Protein AF-A0A952TE25-F1 (afdb_monomer_lite)

Radius of gyration: 17.82 Å; chains: 1; bounding box: 46×34×49 Å

Sequence (161 aa):
EPEEILDYIYAILHSPSYREKYKEFLKIDFPRVPYPKDKTTFKKLVKLGTELRELHLLESPIVNKFITTFPTDGTCEVEKITYTKESGVQIGKVWINSEQYFGKVPEAAWNFYIGGYQPAQKWLKDRKGRVLTNEDIEHYQKIIIALSETDRIMKEIDKID

Secondary structure (DSSP, 8-state):
-HHHHHHHHHHHTT-HHHHHHTHHHHTTS---PPPPSSHHHHHHHHHHHHHHHHHHTT-SGGGGS---B----S--B----EEEEPTTSSEEEEESSSS-EEEEEEHHHHH--BTTB-HHHHHHHTTTT-BPPHHHHHHHHHHHHHHHHHHHHHHHHTTT-

pLDDT: mean 96.45, std 3.02, range [75.81, 98.62]

Foldseek 3Di:
DVLLVQLLVQLLVLAPVNCVVCVVVVVPDDDDDDDQPDPVLSVVSSVLSVVLVCLVVLNDPQLQVFQKDWPFDDQQAQADWDWDDDPPDQWTWTDRDPTTTIGRQGVQLQPPDDPPDNCLVVLSVVRHGHRADPVNVSVSRSSSSSRVVSVVSSVVSNVSD

Structure (mmCIF, N/CA/C/O backbone):
data_AF-A0A952TE25-F1
#
_entry.id   AF-A0A952TE25-F1
#
loop_
_atom_site.group_PDB
_atom_site.id
_atom_site.type_symbol
_atom_site.label_atom_id
_atom_site.label_alt_id
_atom_site.label_comp_id
_atom_site.label_asym_id
_atom_site.label_entity_id
_atom_site.label_seq_id
_atom_site.pdbx_PDB_ins_code
_atom_site.Cartn_x
_atom_site.Cartn_y
_atom_site.Cartn_z
_atom_site.occupancy
_atom_site.B_iso_or_equiv
_atom_site.auth_seq_id
_atom_site.auth_comp_id
_atom_site.auth_asym_id
_atom_site.auth_atom_id
_atom_site.pdbx_PDB_model_num
ATOM 1 N N . GLU A 1 1 ? -22.701 8.550 11.297 1.00 87.81 1 GLU A N 1
ATOM 2 C CA . GLU A 1 1 ? -23.163 8.029 9.989 1.00 87.81 1 GLU A CA 1
ATOM 3 C C . GLU A 1 1 ? -22.765 6.572 9.772 1.00 87.81 1 GLU A C 1
ATOM 5 O O . GLU A 1 1 ? -21.779 6.148 10.369 1.00 87.81 1 GLU A O 1
ATOM 10 N N . PRO A 1 2 ? -23.499 5.801 8.944 1.00 93.25 2 PRO A N 1
ATOM 11 C CA . PRO A 1 2 ? -23.154 4.412 8.609 1.00 93.25 2 PRO A CA 1
ATOM 12 C C . PRO A 1 2 ? -21.723 4.250 8.076 1.00 93.25 2 PRO A C 1
ATOM 14 O O . PRO A 1 2 ? -21.047 3.273 8.383 1.00 93.25 2 PRO A O 1
ATOM 17 N N . GLU A 1 3 ? -21.244 5.247 7.338 1.00 96.12 3 GLU A N 1
ATOM 18 C CA . GLU A 1 3 ? -19.880 5.314 6.814 1.00 96.12 3 GLU A CA 1
ATOM 19 C C . GLU A 1 3 ? -18.815 5.341 7.918 1.00 96.12 3 GLU A C 1
ATOM 21 O O . GLU A 1 3 ? -17.802 4.660 7.814 1.00 96.12 3 GLU A O 1
ATOM 26 N N . GLU A 1 4 ? -19.082 6.013 9.042 1.00 97.31 4 GLU A N 1
ATOM 27 C CA . GLU A 1 4 ? -18.150 6.025 10.174 1.00 97.31 4 GLU A CA 1
ATOM 28 C C . GLU A 1 4 ? -18.013 4.634 10.805 1.00 97.31 4 GLU A C 1
ATOM 30 O O . GLU A 1 4 ? -16.956 4.278 11.315 1.00 97.31 4 GLU A O 1
ATOM 35 N N . ILE A 1 5 ? -19.072 3.821 10.776 1.00 97.12 5 ILE A N 1
ATOM 36 C CA . ILE A 1 5 ? -19.000 2.438 11.262 1.00 97.12 5 ILE A CA 1
ATOM 37 C C . ILE A 1 5 ? -18.126 1.607 10.320 1.00 97.12 5 ILE A C 1
ATOM 39 O O . ILE A 1 5 ? -17.280 0.849 10.796 1.00 97.12 5 ILE A O 1
ATOM 43 N N . LEU A 1 6 ? -18.297 1.769 9.003 1.00 97.88 6 LEU A N 1
ATOM 44 C CA . LEU A 1 6 ? -17.450 1.117 8.006 1.00 97.88 6 LEU A CA 1
ATOM 45 C C . LEU A 1 6 ? -15.978 1.498 8.202 1.00 97.88 6 LEU A C 1
ATOM 47 O O . LEU A 1 6 ? -15.137 0.608 8.281 1.00 97.88 6 LEU A O 1
ATOM 51 N N . ASP A 1 7 ? -15.678 2.787 8.338 1.00 98.44 7 ASP A N 1
ATOM 52 C CA . ASP A 1 7 ? -14.309 3.279 8.499 1.00 98.44 7 ASP A CA 1
ATOM 53 C C . ASP A 1 7 ? -13.684 2.806 9.816 1.00 98.44 7 ASP A C 1
ATOM 55 O O . ASP A 1 7 ? -12.533 2.373 9.841 1.00 98.44 7 ASP A O 1
ATOM 59 N N . TYR A 1 8 ? -14.451 2.786 10.908 1.00 98.44 8 TYR A N 1
ATOM 60 C CA . TYR A 1 8 ? -13.992 2.199 12.166 1.00 98.44 8 TYR A CA 1
ATOM 61 C C . TYR A 1 8 ? -13.625 0.718 12.011 1.00 98.44 8 TYR A C 1
ATOM 63 O O . TYR A 1 8 ? -12.540 0.304 12.422 1.00 98.44 8 TYR A O 1
ATOM 71 N N . ILE A 1 9 ? -14.503 -0.077 11.389 1.00 98.06 9 ILE A N 1
ATOM 72 C CA . ILE A 1 9 ? -14.230 -1.489 11.096 1.00 98.06 9 ILE A CA 1
ATOM 73 C C . ILE A 1 9 ? -12.972 -1.602 10.232 1.00 98.06 9 ILE A C 1
ATOM 75 O O . ILE A 1 9 ? -12.102 -2.424 10.516 1.00 98.06 9 ILE A O 1
ATOM 79 N N . TYR A 1 10 ? -12.844 -0.756 9.210 1.00 98.00 10 TYR A N 1
ATOM 80 C CA . TYR A 1 10 ? -11.703 -0.756 8.308 1.00 98.00 10 TYR A CA 1
ATOM 81 C C . TYR A 1 10 ? -10.389 -0.504 9.049 1.00 98.00 10 TYR A C 1
ATOM 83 O O . TYR A 1 10 ? -9.424 -1.233 8.824 1.00 98.00 10 TYR A O 1
ATOM 91 N N . ALA A 1 11 ? -10.370 0.453 9.981 1.00 98.38 11 ALA A N 1
ATOM 92 C CA . ALA A 1 11 ? -9.214 0.734 10.822 1.00 98.38 11 ALA A CA 1
ATOM 93 C C . ALA A 1 11 ? -8.844 -0.465 11.709 1.00 98.38 11 ALA A C 1
ATOM 95 O O . ALA A 1 11 ? -7.705 -0.927 11.667 1.00 98.38 11 ALA A O 1
ATOM 96 N N . ILE A 1 12 ? -9.801 -1.030 12.454 1.00 97.94 12 ILE A N 1
ATOM 97 C CA . ILE A 1 12 ? -9.536 -2.185 13.328 1.00 97.94 12 ILE A CA 1
ATOM 98 C C . ILE A 1 12 ? -8.991 -3.370 12.531 1.00 97.94 12 ILE A C 1
ATOM 100 O O . ILE A 1 12 ? -7.993 -3.979 12.909 1.00 97.94 12 ILE A O 1
ATOM 104 N N . LEU A 1 13 ? -9.600 -3.679 11.385 1.00 96.81 13 LEU A N 1
ATOM 105 C CA . LEU A 1 13 ? -9.142 -4.780 10.541 1.00 96.81 13 LEU A CA 1
ATOM 106 C C . LEU A 1 13 ? -7.778 -4.514 9.900 1.00 96.81 13 LEU A C 1
ATOM 108 O O . LEU A 1 13 ? -7.208 -5.445 9.334 1.00 96.81 13 LEU A O 1
ATOM 112 N N . HIS A 1 14 ? -7.242 -3.295 9.982 1.00 96.94 14 HIS A N 1
ATOM 113 C CA . HIS A 1 14 ? -5.889 -2.934 9.564 1.00 96.94 14 HIS A CA 1
ATOM 114 C C . HIS A 1 14 ? -4.899 -2.780 10.723 1.00 96.94 14 HIS A C 1
ATOM 116 O O . HIS A 1 14 ? -3.716 -2.649 10.444 1.00 96.94 14 HIS A O 1
ATOM 122 N N . SER A 1 15 ? -5.310 -2.892 11.989 1.00 97.38 15 SER A N 1
ATOM 123 C CA . SER A 1 15 ? -4.379 -2.932 13.126 1.00 97.38 15 SER A CA 1
ATOM 124 C C . SER A 1 15 ? -3.481 -4.184 13.063 1.00 97.38 15 SER A C 1
ATOM 126 O O . SER A 1 15 ? -3.998 -5.311 13.088 1.00 97.38 15 SER A O 1
ATOM 128 N N . PRO A 1 16 ? -2.139 -4.041 12.992 1.00 95.94 16 PRO A N 1
ATOM 129 C CA . PRO A 1 16 ? -1.225 -5.172 13.140 1.00 95.94 16 PRO A CA 1
ATOM 130 C C . PRO A 1 16 ? -1.424 -5.926 14.458 1.00 95.94 16 PRO A C 1
ATOM 132 O O . PRO A 1 16 ? -1.467 -7.157 14.456 1.00 95.94 16 PRO A O 1
ATOM 135 N N . SER A 1 17 ? -1.603 -5.205 15.566 1.00 96.19 17 SER A N 1
ATOM 136 C CA . SER A 1 17 ? -1.791 -5.802 16.891 1.00 96.19 17 SER A CA 1
ATOM 137 C C . SER A 1 17 ? -3.086 -6.616 16.983 1.00 96.19 17 SER A C 1
ATOM 139 O O . SER A 1 17 ? -3.072 -7.734 17.506 1.00 96.19 17 SER A O 1
ATOM 141 N N . TYR A 1 18 ? -4.189 -6.129 16.404 1.00 96.12 18 TYR A N 1
ATOM 142 C CA . TYR A 1 18 ? -5.437 -6.887 16.277 1.00 96.12 18 TYR A CA 1
ATOM 143 C C . TYR A 1 18 ? -5.234 -8.158 15.441 1.00 96.12 18 TYR A C 1
ATOM 145 O O . TYR A 1 18 ? -5.597 -9.256 15.873 1.00 96.12 18 TYR A O 1
ATOM 153 N N . ARG A 1 19 ? -4.622 -8.029 14.255 1.00 94.88 19 ARG A N 1
ATOM 154 C CA . ARG A 1 19 ? -4.389 -9.161 13.343 1.00 94.88 19 ARG A CA 1
ATOM 155 C C . ARG A 1 19 ? -3.528 -10.245 13.977 1.00 94.88 19 ARG A C 1
ATOM 157 O O . ARG A 1 19 ? -3.828 -11.419 13.789 1.00 94.88 19 ARG A O 1
ATOM 164 N N . GLU A 1 20 ? -2.495 -9.872 14.729 1.00 94.94 20 GLU A N 1
ATOM 165 C CA . GLU A 1 20 ? -1.636 -10.841 15.411 1.00 94.94 20 GLU A CA 1
ATOM 166 C C . GLU A 1 20 ? -2.363 -11.493 16.593 1.00 94.94 20 GLU A C 1
ATOM 168 O O . GLU A 1 20 ? -2.380 -12.719 16.705 1.00 94.94 20 GLU A O 1
ATOM 173 N N . LYS A 1 21 ? -3.055 -10.703 17.424 1.00 94.88 21 LYS A N 1
ATOM 174 C CA . LYS A 1 21 ? -3.808 -11.211 18.581 1.00 94.88 21 LYS A CA 1
ATOM 175 C C . LYS A 1 21 ? -4.886 -12.226 18.192 1.00 94.88 21 LYS A C 1
ATOM 177 O O . LYS A 1 21 ? -5.092 -13.199 18.915 1.00 94.88 21 LYS A O 1
ATOM 182 N N . TYR A 1 22 ? -5.577 -12.009 17.072 1.00 94.12 22 TYR A N 1
ATOM 183 C CA . TYR A 1 22 ? -6.689 -12.857 16.624 1.00 94.12 22 TYR A CA 1
ATOM 184 C C . TYR A 1 22 ? -6.343 -13.760 15.433 1.00 94.12 22 TYR A C 1
ATOM 186 O O . TYR A 1 22 ? -7.237 -14.372 14.851 1.00 94.12 22 TYR A O 1
ATOM 194 N N . LYS A 1 23 ? -5.061 -13.891 15.082 1.00 92.94 23 LYS A N 1
ATOM 195 C CA . LYS A 1 23 ? -4.568 -14.582 13.881 1.00 92.94 23 LYS A CA 1
ATOM 196 C C . LYS A 1 23 ? -5.162 -15.968 13.645 1.00 92.94 23 LYS A C 1
ATOM 198 O O . LYS A 1 23 ? -5.572 -16.267 12.528 1.00 92.94 23 LYS A O 1
ATOM 203 N N . GLU A 1 24 ? -5.220 -16.809 14.676 1.00 93.31 24 GLU A N 1
ATOM 204 C CA . GLU A 1 24 ? -5.761 -18.168 14.544 1.00 93.31 24 GLU A CA 1
ATOM 205 C C . GLU A 1 24 ? -7.279 -18.171 14.322 1.00 93.31 24 GLU A C 1
ATOM 207 O O . GLU A 1 24 ? -7.779 -18.981 13.549 1.00 93.31 24 GLU A O 1
ATOM 212 N N . PHE A 1 25 ? -8.009 -17.219 14.909 1.00 91.88 25 PHE A N 1
ATOM 213 C CA . PHE A 1 25 ? -9.451 -17.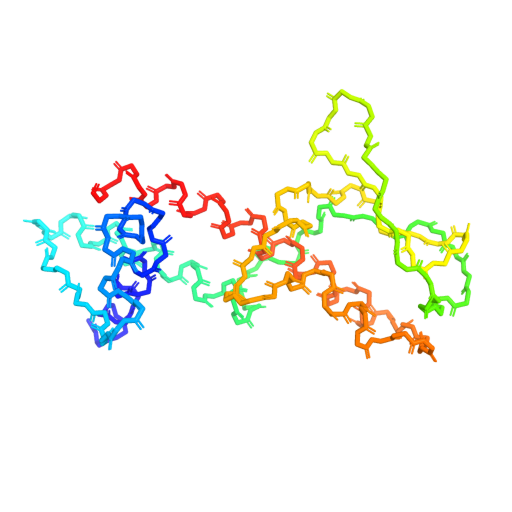081 14.688 1.00 91.88 25 PHE A CA 1
ATOM 214 C C . PHE A 1 25 ? -9.768 -16.538 13.294 1.00 91.88 25 PHE A C 1
ATOM 216 O O . PHE A 1 25 ? -10.667 -17.052 12.634 1.00 91.88 25 PHE A O 1
ATOM 223 N N . LEU A 1 26 ? -8.989 -15.562 12.814 1.00 91.94 26 LEU A N 1
ATOM 224 C CA . LEU A 1 26 ? -9.150 -14.962 11.484 1.00 91.94 26 LEU A CA 1
ATOM 225 C C . LEU A 1 26 ? -8.951 -15.963 10.334 1.00 91.94 26 LEU A C 1
ATOM 227 O O .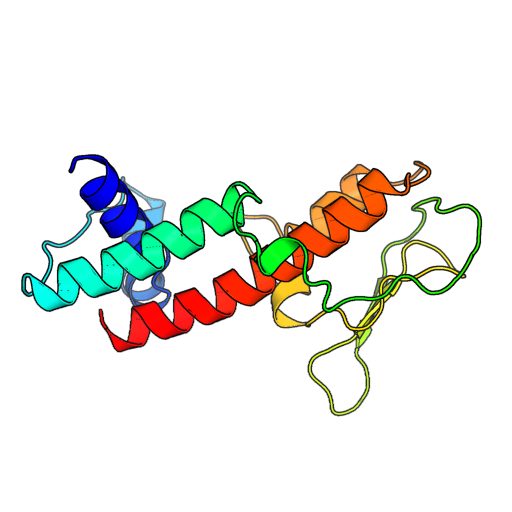 LEU A 1 26 ? -9.377 -15.697 9.214 1.00 91.94 26 LEU A O 1
ATOM 231 N N . LYS A 1 27 ? -8.301 -17.105 10.592 1.00 89.44 27 LYS A N 1
ATOM 232 C CA . LYS A 1 27 ? -8.151 -18.197 9.617 1.00 89.44 27 LYS A CA 1
ATOM 233 C C . LYS A 1 27 ? -9.383 -19.102 9.520 1.00 89.44 27 LYS A C 1
ATOM 235 O O . LYS A 1 27 ? -9.497 -19.830 8.539 1.00 89.44 27 LYS A O 1
ATOM 240 N N . ILE A 1 28 ? -10.238 -19.120 10.544 1.00 91.62 28 ILE A N 1
ATOM 241 C CA . ILE A 1 28 ? -11.281 -20.142 10.722 1.00 91.62 28 ILE A CA 1
ATOM 242 C C . ILE A 1 28 ? -12.686 -19.546 10.573 1.00 91.62 28 ILE A C 1
ATOM 244 O O . ILE A 1 28 ? -13.565 -20.214 10.036 1.00 91.62 28 ILE A O 1
ATOM 248 N N . ASP A 1 29 ? -12.905 -18.312 11.033 1.00 92.94 29 ASP A N 1
ATOM 249 C CA . ASP A 1 29 ? -14.226 -17.672 11.070 1.00 92.94 29 ASP A CA 1
ATOM 250 C C . ASP A 1 29 ? -14.139 -16.169 10.742 1.00 92.94 29 ASP A C 1
ATOM 252 O O . ASP A 1 29 ? -13.053 -15.587 10.649 1.00 92.94 29 ASP A O 1
ATOM 256 N N . PHE A 1 30 ? -15.293 -15.524 10.561 1.00 92.62 30 PHE A N 1
ATOM 257 C CA . PHE A 1 30 ? -15.385 -14.092 10.299 1.00 92.62 30 PHE A CA 1
ATOM 258 C C . PHE A 1 30 ? -14.775 -13.250 11.437 1.00 92.62 30 PHE A C 1
ATOM 260 O O . PHE A 1 30 ? -14.905 -13.590 12.620 1.00 92.62 30 PHE A O 1
ATOM 267 N N . PRO A 1 31 ? -14.140 -12.106 11.108 1.00 94.19 31 PRO A N 1
ATOM 268 C CA . PRO A 1 31 ? -13.549 -11.228 12.107 1.00 94.19 31 PRO A CA 1
ATOM 269 C C . PRO A 1 31 ? -14.609 -10.648 13.047 1.00 94.19 31 PRO A C 1
ATOM 271 O O . PRO A 1 31 ? -15.678 -10.209 12.622 1.00 94.19 31 PRO A O 1
ATOM 274 N N . ARG A 1 32 ? -14.278 -10.577 14.339 1.00 93.81 32 ARG A N 1
ATOM 275 C CA . ARG A 1 32 ? -15.113 -9.932 15.362 1.00 93.81 32 ARG A CA 1
ATOM 276 C C . ARG A 1 32 ? -14.501 -8.600 15.757 1.00 93.81 32 ARG A C 1
ATOM 278 O O . ARG A 1 32 ? -13.420 -8.564 16.346 1.00 93.81 32 ARG A O 1
ATOM 285 N N . VAL A 1 33 ? -15.189 -7.513 15.440 1.00 95.25 33 VAL A N 1
ATOM 286 C CA . VAL A 1 33 ? -14.722 -6.154 15.734 1.00 95.25 33 VAL A CA 1
ATOM 287 C C . VAL A 1 33 ? -15.160 -5.775 17.157 1.00 95.25 33 VAL A C 1
ATOM 289 O O . VAL A 1 33 ? -16.349 -5.891 17.461 1.00 95.25 33 VAL A O 1
ATOM 292 N N . PRO A 1 34 ? -14.237 -5.375 18.054 1.00 93.56 34 PRO A N 1
ATOM 293 C CA . PRO A 1 34 ? -14.584 -4.946 19.399 1.00 93.56 34 PRO A CA 1
ATOM 294 C C . PRO A 1 34 ? -15.354 -3.625 19.359 1.00 93.56 34 PRO A C 1
ATOM 296 O O . PRO A 1 34 ? -15.257 -2.851 18.410 1.00 93.56 34 PRO A O 1
ATOM 299 N N . TYR A 1 35 ? -16.105 -3.347 20.421 1.00 93.94 35 TYR A N 1
ATOM 300 C CA . TYR A 1 35 ? -16.653 -2.011 20.610 1.00 93.94 35 TYR A CA 1
ATOM 301 C C . TYR A 1 35 ? -15.526 -1.017 20.923 1.00 93.94 35 TYR A C 1
ATOM 303 O O . TYR A 1 35 ? -14.582 -1.372 21.638 1.00 93.94 35 TYR A O 1
ATOM 311 N N . PRO A 1 36 ? -15.624 0.234 20.444 1.00 93.38 36 PRO A N 1
ATOM 312 C CA . PRO A 1 36 ? -14.650 1.258 20.789 1.00 93.38 36 PRO A CA 1
ATOM 313 C C . PRO A 1 36 ? -14.669 1.528 22.298 1.00 93.38 36 PRO A C 1
ATOM 315 O O . PRO A 1 36 ? -15.737 1.589 22.908 1.00 93.38 36 PRO A O 1
ATOM 318 N N . LYS A 1 37 ? -13.484 1.747 22.886 1.00 92.81 37 LYS A N 1
ATOM 319 C CA . LYS A 1 37 ? -13.315 2.038 24.326 1.00 92.81 37 LYS A CA 1
ATOM 320 C C . LYS A 1 37 ? -14.143 3.245 24.771 1.00 92.81 37 LYS A C 1
ATOM 322 O O . LYS A 1 37 ? -14.753 3.237 25.835 1.00 92.81 37 LYS A O 1
ATOM 327 N N . ASP A 1 38 ? -14.155 4.279 23.937 1.00 96.62 38 ASP A N 1
ATOM 328 C CA . ASP A 1 38 ? -14.871 5.524 24.160 1.00 96.62 38 ASP A CA 1
ATOM 329 C C . ASP A 1 38 ? -15.070 6.275 22.831 1.00 96.62 38 ASP A C 1
ATOM 331 O O . ASP A 1 38 ? -14.501 5.928 21.788 1.00 96.62 38 ASP A O 1
ATOM 335 N N . LYS A 1 39 ? -15.876 7.340 22.866 1.00 96.38 39 LYS A N 1
ATOM 336 C CA . LYS A 1 39 ? -16.226 8.139 21.681 1.00 96.38 39 LYS A CA 1
ATOM 337 C C . LYS A 1 39 ? -15.017 8.832 21.040 1.00 96.38 39 LYS A C 1
ATOM 339 O O . LYS A 1 39 ? -14.993 9.005 19.823 1.00 96.38 39 LYS A O 1
ATOM 344 N N . THR A 1 40 ? -14.028 9.235 21.833 1.00 96.94 40 THR A N 1
ATOM 345 C CA . THR A 1 40 ? -12.802 9.878 21.340 1.00 96.94 40 THR A CA 1
ATOM 346 C C . THR A 1 40 ? -11.950 8.869 20.584 1.00 96.94 40 THR A C 1
ATOM 348 O O . THR A 1 40 ? -11.519 9.149 19.466 1.00 96.94 40 THR A O 1
ATOM 351 N N . THR A 1 41 ? -11.756 7.684 21.162 1.00 96.69 41 THR A N 1
ATOM 352 C CA . THR A 1 41 ? -11.043 6.571 20.526 1.00 96.69 41 THR A CA 1
ATOM 353 C C . THR A 1 41 ? -11.722 6.165 19.218 1.00 96.69 41 THR A C 1
ATOM 355 O O . THR A 1 41 ? -11.058 6.092 18.186 1.00 96.69 41 THR A O 1
ATOM 358 N N . PHE A 1 42 ? -13.055 6.032 19.222 1.00 97.62 42 PHE A N 1
ATOM 359 C CA . PHE A 1 42 ? -13.841 5.782 18.010 1.00 97.62 42 PHE A CA 1
ATOM 360 C C . PHE A 1 42 ? -13.548 6.814 16.916 1.00 97.62 42 PHE A C 1
ATOM 362 O O . PHE A 1 42 ? -13.145 6.445 15.822 1.00 97.62 42 PHE A O 1
ATOM 369 N N . LYS A 1 43 ? -13.678 8.115 17.208 1.00 98.06 43 LYS A N 1
ATOM 370 C CA . LYS A 1 43 ? -13.490 9.174 16.201 1.00 98.06 43 LYS A CA 1
ATOM 371 C C . LYS A 1 43 ? -12.070 9.228 15.636 1.00 98.06 43 LYS A C 1
ATOM 373 O O . LYS A 1 43 ? -11.906 9.507 14.451 1.00 98.06 43 LYS A O 1
ATOM 378 N N . LYS A 1 44 ? -11.049 8.945 16.452 1.00 98.12 44 LYS A N 1
ATOM 379 C CA . LYS A 1 44 ? -9.663 8.855 15.970 1.00 98.12 44 LYS A CA 1
ATOM 380 C C . LYS A 1 44 ? -9.477 7.686 15.000 1.00 98.12 44 LYS A C 1
ATOM 382 O O . LYS A 1 44 ? -8.872 7.871 13.950 1.00 98.12 44 LYS A O 1
ATOM 387 N N . LEU A 1 45 ? -10.018 6.516 15.338 1.00 98.31 45 LEU A N 1
ATOM 388 C CA . LEU A 1 45 ? -9.930 5.325 14.493 1.00 98.31 45 LEU A CA 1
ATOM 389 C C . LEU A 1 45 ? -10.751 5.471 13.209 1.00 98.31 45 LEU A C 1
ATOM 391 O O . LEU A 1 45 ? -10.252 5.109 12.153 1.00 98.31 45 LEU A O 1
ATOM 395 N N . VAL A 1 46 ? -11.939 6.084 13.273 1.00 98.50 46 VAL A N 1
ATOM 396 C CA . VAL A 1 46 ? -12.728 6.451 12.084 1.00 98.50 46 VAL A CA 1
ATOM 397 C C . VAL A 1 46 ? -11.883 7.276 11.126 1.00 98.50 46 VAL A C 1
ATOM 399 O O . VAL A 1 46 ? -11.764 6.900 9.972 1.00 98.50 46 VAL A O 1
ATOM 402 N N . LYS A 1 47 ? -11.219 8.335 11.607 1.00 98.38 47 LYS A N 1
ATOM 403 C CA . LYS A 1 47 ? -10.378 9.183 10.754 1.00 98.38 47 LYS A CA 1
ATOM 404 C C . LYS A 1 47 ? -9.288 8.384 10.024 1.00 98.38 47 LYS A C 1
ATOM 406 O O . LYS A 1 47 ? -9.113 8.555 8.824 1.00 98.38 47 LYS A O 1
ATOM 411 N N . LEU A 1 48 ? -8.577 7.506 10.734 1.00 98.56 48 LEU A N 1
ATOM 412 C CA . LEU A 1 48 ? -7.541 6.660 10.126 1.00 98.56 48 LEU A CA 1
ATOM 413 C C . LEU A 1 48 ? -8.132 5.628 9.153 1.00 98.56 48 LEU A C 1
ATOM 415 O O . LEU A 1 48 ? -7.526 5.332 8.127 1.00 98.56 48 LEU A O 1
ATOM 419 N N . GLY A 1 49 ? -9.322 5.109 9.450 1.00 98.44 49 GLY A N 1
ATOM 420 C CA . GLY A 1 49 ? -10.075 4.224 8.566 1.00 98.44 49 GLY A CA 1
ATOM 421 C C . GLY A 1 49 ? -10.507 4.903 7.271 1.00 98.44 49 GLY A C 1
ATOM 422 O O . GLY A 1 49 ? -10.311 4.332 6.199 1.00 98.44 49 GLY A O 1
ATOM 423 N N . THR A 1 50 ? -11.009 6.138 7.360 1.00 98.44 50 THR A N 1
ATOM 424 C CA . THR A 1 50 ? -11.344 6.975 6.203 1.00 98.44 50 THR A CA 1
ATOM 425 C C . THR A 1 50 ? -1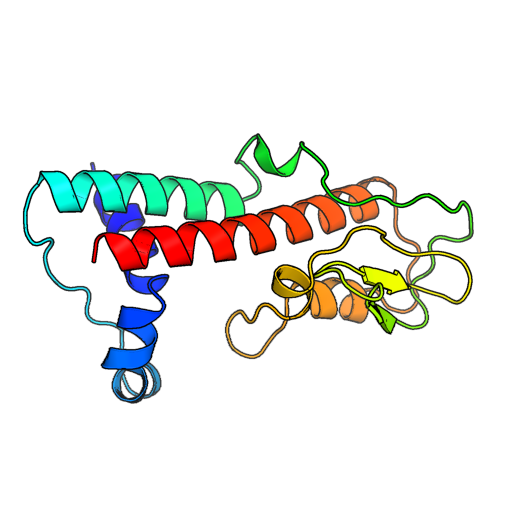0.107 7.196 5.335 1.00 98.44 50 THR A C 1
ATOM 427 O O . THR A 1 50 ? -10.156 6.926 4.137 1.00 98.44 50 THR A O 1
ATOM 430 N N . GLU A 1 51 ? -8.977 7.596 5.939 1.00 98.31 51 GLU A N 1
ATOM 431 C CA . GLU A 1 51 ? -7.708 7.795 5.223 1.00 98.31 51 GLU A CA 1
ATOM 432 C C . GLU A 1 51 ? -7.263 6.514 4.490 1.00 98.31 51 GLU A C 1
ATOM 434 O O . GLU A 1 51 ? -6.922 6.566 3.310 1.00 98.31 51 GLU A O 1
ATOM 439 N N . LEU A 1 52 ? -7.321 5.346 5.145 1.00 98.44 52 LEU A N 1
ATOM 440 C CA . LEU A 1 52 ? -7.001 4.057 4.515 1.00 98.44 52 LEU A CA 1
ATOM 441 C C . LEU A 1 52 ? -7.925 3.726 3.340 1.00 98.44 52 LEU A C 1
ATOM 443 O O . LEU A 1 52 ? -7.465 3.268 2.295 1.00 98.44 52 LEU A O 1
ATOM 447 N N . ARG A 1 53 ? -9.232 3.928 3.505 1.00 98.19 53 ARG A N 1
ATOM 448 C CA . ARG A 1 53 ? -10.217 3.636 2.463 1.00 98.19 53 ARG A CA 1
ATOM 449 C C . ARG A 1 53 ? -9.993 4.517 1.233 1.00 98.19 53 ARG A C 1
ATOM 451 O O . ARG A 1 53 ? -9.925 3.990 0.127 1.00 98.19 53 ARG A O 1
ATOM 458 N N . GLU A 1 54 ? -9.805 5.823 1.420 1.00 98.25 54 GLU A N 1
ATOM 459 C CA . GLU A 1 54 ? -9.507 6.764 0.331 1.00 98.25 54 GLU A CA 1
ATOM 460 C C . GLU A 1 54 ? -8.182 6.434 -0.373 1.00 98.25 54 GLU A C 1
ATOM 462 O O . GLU A 1 54 ? -8.078 6.555 -1.596 1.00 98.25 54 GLU A O 1
ATOM 467 N N . LEU A 1 55 ? -7.162 5.992 0.375 1.00 98.12 55 LEU A N 1
ATOM 468 C CA . LEU A 1 55 ? -5.900 5.514 -0.198 1.00 98.12 55 LEU A CA 1
ATOM 469 C C . LEU A 1 55 ? -6.110 4.280 -1.075 1.00 98.12 55 LEU A C 1
ATOM 471 O O . LEU A 1 55 ? -5.575 4.219 -2.179 1.00 98.12 55 LEU A O 1
ATOM 475 N N . HIS A 1 56 ? -6.892 3.306 -0.614 1.00 97.38 56 HIS A N 1
ATOM 476 C CA . HIS A 1 56 ? -7.131 2.064 -1.352 1.00 97.38 56 HIS A CA 1
ATOM 477 C C . HIS A 1 56 ? -8.059 2.236 -2.561 1.00 97.38 56 HIS A C 1
ATOM 479 O O . HIS A 1 56 ? -7.977 1.446 -3.500 1.00 97.38 56 HIS A O 1
ATOM 485 N N . LEU A 1 57 ? -8.887 3.282 -2.573 1.00 97.44 57 LEU A N 1
ATOM 486 C CA . LEU A 1 57 ? -9.645 3.716 -3.750 1.00 97.44 57 LEU A CA 1
ATOM 487 C C . LEU A 1 57 ? -8.817 4.599 -4.701 1.00 97.44 57 LEU A C 1
ATOM 489 O O . LEU A 1 57 ? -9.278 4.914 -5.794 1.00 97.44 57 LEU A O 1
ATOM 493 N N . LEU A 1 58 ? -7.590 4.973 -4.313 1.00 97.19 58 LEU A N 1
ATOM 494 C CA . LEU A 1 58 ? -6.739 5.949 -5.007 1.00 97.19 58 LEU A CA 1
ATOM 495 C C . LEU A 1 58 ? -7.394 7.337 -5.164 1.00 97.19 58 LEU A C 1
ATOM 497 O O . LEU A 1 58 ? -7.037 8.099 -6.062 1.00 97.19 58 LEU A O 1
ATOM 501 N N . GLU A 1 59 ? -8.323 7.678 -4.272 1.00 97.06 59 GLU A N 1
ATOM 502 C CA . GLU A 1 59 ? -9.033 8.962 -4.243 1.00 97.06 59 GLU A CA 1
ATOM 503 C C . GLU A 1 59 ? -8.314 9.995 -3.367 1.00 97.06 59 GLU A C 1
ATOM 505 O O . GLU A 1 59 ? -8.453 11.202 -3.573 1.00 97.06 59 GLU A O 1
ATOM 510 N N . SER A 1 60 ? -7.491 9.536 -2.416 1.00 97.25 60 SER A N 1
ATOM 511 C CA . SER A 1 60 ? -6.734 10.433 -1.544 1.00 97.25 60 SER A CA 1
ATOM 512 C C . SER A 1 60 ? -5.762 11.308 -2.353 1.00 97.25 60 SER A C 1
ATOM 514 O O . SER A 1 60 ? -4.911 10.775 -3.069 1.00 97.25 60 SER A O 1
ATOM 516 N N . PRO A 1 61 ? -5.760 12.646 -2.190 1.00 96.81 61 PRO A N 1
ATOM 517 C CA . PRO A 1 61 ? -4.865 13.540 -2.930 1.00 96.81 61 PRO A CA 1
ATOM 518 C C . PRO A 1 61 ? -3.372 13.234 -2.754 1.00 96.81 61 PRO A C 1
ATOM 520 O O . PRO A 1 61 ? -2.557 13.637 -3.586 1.00 96.81 61 PRO A O 1
ATOM 523 N N . ILE A 1 62 ? -2.994 12.542 -1.673 1.00 97.25 62 ILE A N 1
ATOM 524 C CA . ILE A 1 62 ? -1.602 12.184 -1.389 1.00 97.25 62 ILE A CA 1
ATOM 525 C C . ILE A 1 62 ? -1.021 11.219 -2.427 1.00 97.25 62 ILE A C 1
ATOM 527 O O . ILE A 1 62 ? 0.172 11.305 -2.705 1.00 97.25 62 ILE A O 1
ATOM 531 N N . VAL A 1 63 ? -1.840 10.374 -3.069 1.00 97.38 63 VAL A N 1
ATOM 532 C CA . VAL A 1 63 ? -1.348 9.431 -4.092 1.00 97.38 63 VAL A CA 1
ATOM 533 C C . VAL A 1 63 ? -0.826 10.155 -5.336 1.00 97.38 63 VAL A C 1
ATOM 535 O O . VAL A 1 63 ? -0.024 9.604 -6.077 1.00 97.38 63 VAL A O 1
ATOM 538 N N . ASN A 1 64 ? -1.203 11.421 -5.539 1.00 96.56 64 ASN A N 1
ATOM 539 C CA . ASN A 1 64 ? -0.690 12.255 -6.628 1.00 96.56 64 ASN A CA 1
ATOM 540 C C . ASN A 1 64 ? 0.633 12.967 -6.276 1.00 96.56 64 ASN A C 1
ATOM 542 O O . ASN A 1 64 ? 1.170 13.711 -7.093 1.00 96.56 64 ASN A O 1
ATOM 546 N N . LYS A 1 65 ? 1.175 12.771 -5.065 1.00 97.00 65 LYS A N 1
ATOM 547 C CA . LYS A 1 65 ? 2.459 13.339 -4.626 1.00 97.00 65 LYS A CA 1
ATOM 548 C C . LYS A 1 65 ? 3.549 12.276 -4.717 1.00 97.00 65 LYS A C 1
ATOM 550 O O . LYS A 1 65 ? 3.904 11.651 -3.719 1.00 97.00 65 LYS A O 1
ATOM 555 N N . PHE A 1 66 ? 4.054 12.048 -5.928 1.00 95.56 66 PHE A N 1
ATOM 556 C CA . PHE A 1 66 ? 4.965 10.938 -6.194 1.00 95.56 66 PHE A CA 1
ATOM 557 C C . PHE A 1 66 ? 6.246 10.978 -5.353 1.00 95.56 66 PHE A C 1
ATOM 559 O O . PHE A 1 66 ? 6.991 11.955 -5.360 1.00 95.56 66 PHE A O 1
ATOM 566 N N . ILE A 1 67 ? 6.505 9.870 -4.652 1.00 96.38 67 ILE A N 1
ATOM 567 C CA . ILE A 1 67 ? 7.748 9.635 -3.895 1.00 96.38 67 ILE A CA 1
ATOM 568 C C . ILE A 1 67 ? 8.793 8.869 -4.720 1.00 96.38 67 ILE A C 1
ATOM 570 O O . ILE A 1 67 ? 9.979 8.873 -4.393 1.00 96.38 67 ILE A O 1
ATOM 574 N N . THR A 1 68 ? 8.346 8.214 -5.791 1.00 97.81 68 THR A N 1
ATOM 575 C CA . THR A 1 68 ? 9.158 7.408 -6.705 1.00 97.81 68 THR A CA 1
ATOM 576 C C . THR A 1 68 ? 9.526 8.190 -7.962 1.00 97.81 68 THR A C 1
ATOM 578 O O . THR A 1 68 ? 8.931 9.221 -8.271 1.00 97.81 68 THR A O 1
ATOM 581 N N . THR A 1 69 ? 10.501 7.686 -8.715 1.00 97.56 69 THR A N 1
ATOM 582 C CA . THR A 1 69 ? 10.901 8.242 -10.018 1.00 97.56 69 THR A CA 1
ATOM 583 C C . THR A 1 69 ? 10.870 7.172 -11.104 1.00 97.56 69 THR A C 1
ATOM 585 O O . THR A 1 69 ? 10.997 5.993 -10.794 1.00 97.56 69 THR A O 1
ATOM 588 N N . PHE A 1 70 ? 10.772 7.572 -12.371 1.00 97.88 70 PHE A N 1
ATOM 589 C CA . PHE A 1 70 ? 10.967 6.692 -13.529 1.00 97.88 70 PHE A CA 1
ATOM 590 C C . PHE A 1 70 ? 11.836 7.432 -14.563 1.00 97.88 70 PHE A C 1
ATOM 592 O O . PHE A 1 70 ? 11.305 8.114 -15.432 1.00 97.88 70 PHE A O 1
ATOM 599 N N . PRO A 1 71 ? 13.171 7.455 -14.375 1.00 97.00 71 PRO A N 1
ATOM 600 C CA . PRO A 1 71 ? 14.028 8.470 -14.995 1.00 97.00 71 PRO A CA 1
ATOM 601 C C . PRO A 1 71 ? 14.606 8.085 -16.363 1.00 97.00 71 PRO A C 1
ATOM 603 O O . PRO A 1 71 ? 15.258 8.921 -16.980 1.00 97.00 71 PRO A O 1
ATOM 606 N N . THR A 1 72 ? 14.452 6.832 -16.793 1.00 95.94 72 THR A N 1
ATOM 607 C CA . THR A 1 72 ? 15.133 6.300 -17.978 1.00 95.94 72 THR A CA 1
ATOM 608 C C . THR A 1 72 ? 14.139 6.084 -19.111 1.00 95.94 72 THR A C 1
ATOM 610 O O . THR A 1 72 ? 13.225 5.263 -18.988 1.00 95.94 72 THR A O 1
ATOM 613 N N . ASP A 1 73 ? 14.350 6.794 -20.218 1.00 94.38 73 ASP A N 1
ATOM 614 C CA . ASP A 1 73 ? 13.626 6.577 -21.472 1.00 94.38 73 ASP A CA 1
ATOM 615 C C . ASP A 1 73 ? 13.948 5.193 -22.054 1.00 94.38 73 ASP A C 1
ATOM 617 O O . ASP A 1 73 ? 15.023 4.642 -21.822 1.00 94.38 73 ASP A O 1
ATOM 621 N N . GLY A 1 74 ? 13.018 4.618 -22.815 1.00 95.12 74 GLY A N 1
ATOM 622 C CA . GLY A 1 74 ? 13.187 3.288 -23.395 1.00 95.12 74 GLY A CA 1
ATOM 623 C C . GLY A 1 74 ? 11.867 2.690 -23.866 1.00 95.12 74 GLY A C 1
ATOM 624 O O . GLY A 1 74 ? 10.887 3.405 -24.067 1.00 95.12 74 GLY A O 1
ATOM 625 N N . THR A 1 75 ? 11.837 1.369 -24.041 1.00 96.75 75 THR A N 1
ATOM 626 C CA . THR A 1 75 ? 10.668 0.647 -24.574 1.00 96.75 75 THR A CA 1
ATOM 627 C C . THR A 1 75 ? 9.485 0.620 -23.612 1.00 96.75 75 THR A C 1
ATOM 629 O O . THR A 1 75 ? 8.361 0.377 -24.039 1.00 96.75 75 THR A O 1
ATOM 632 N N . CYS A 1 76 ? 9.737 0.830 -22.318 1.00 97.31 76 CYS A N 1
ATOM 633 C CA . CYS A 1 76 ? 8.798 0.641 -21.215 1.00 97.31 76 CYS A CA 1
ATOM 634 C C . CYS A 1 76 ? 8.217 -0.781 -21.152 1.00 97.31 76 CYS A C 1
ATOM 636 O O . CYS A 1 76 ? 7.188 -1.000 -20.511 1.00 97.31 76 CYS A O 1
ATOM 638 N N . GLU A 1 77 ? 8.860 -1.758 -21.797 1.00 98.38 77 GLU A N 1
ATOM 639 C CA . GLU A 1 77 ? 8.425 -3.149 -21.771 1.00 98.38 77 GLU A CA 1
ATOM 640 C C . GLU A 1 77 ? 8.828 -3.821 -20.454 1.00 98.38 77 GLU A C 1
ATOM 642 O O . GLU A 1 77 ? 9.978 -3.744 -20.010 1.00 98.38 77 GLU A O 1
ATOM 647 N N . VAL A 1 78 ? 7.867 -4.490 -19.814 1.00 98.44 78 VAL A N 1
ATOM 648 C CA . VAL A 1 78 ? 8.117 -5.272 -18.600 1.00 98.44 78 VAL A CA 1
ATOM 649 C C . VAL A 1 78 ? 8.625 -6.658 -18.981 1.00 98.44 78 VAL A C 1
ATOM 651 O O . VAL A 1 78 ? 7.863 -7.521 -19.405 1.00 98.44 78 VAL A O 1
ATOM 654 N N . GLU A 1 79 ? 9.898 -6.925 -18.740 1.00 97.94 79 GLU A N 1
ATOM 655 C CA . GLU A 1 79 ? 10.542 -8.192 -19.091 1.00 97.94 79 GLU A CA 1
ATOM 656 C C . GLU A 1 79 ? 10.886 -9.013 -17.846 1.00 97.94 79 GLU A C 1
ATOM 658 O O . GLU A 1 79 ? 10.446 -10.157 -17.657 1.00 97.94 79 GLU A O 1
ATOM 663 N N . LYS A 1 80 ? 11.692 -8.417 -16.965 1.00 95.81 80 LYS A N 1
ATOM 664 C CA . LYS A 1 80 ? 12.238 -9.069 -15.781 1.00 95.81 80 LYS A CA 1
ATOM 665 C C . LYS A 1 80 ? 12.232 -8.101 -14.616 1.00 95.81 80 LYS A C 1
ATOM 667 O O . LYS A 1 80 ? 13.003 -7.149 -14.560 1.00 95.81 80 LYS A O 1
ATOM 672 N N . ILE A 1 81 ? 11.409 -8.436 -13.633 1.00 97.50 81 ILE A N 1
ATOM 673 C CA . ILE A 1 81 ? 11.225 -7.607 -12.453 1.00 97.50 81 ILE A CA 1
ATOM 674 C C . ILE A 1 81 ? 12.269 -7.975 -11.407 1.00 97.50 81 ILE A C 1
ATOM 676 O O . ILE A 1 81 ? 12.325 -9.125 -10.967 1.00 97.50 81 ILE A O 1
ATOM 680 N N . THR A 1 82 ? 13.086 -7.006 -11.003 1.00 97.62 82 THR A N 1
ATOM 681 C CA . THR A 1 82 ? 14.119 -7.192 -9.974 1.00 97.62 82 THR A CA 1
ATOM 682 C C . THR A 1 82 ? 14.139 -5.990 -9.044 1.00 97.62 82 THR A C 1
ATOM 684 O O . THR A 1 82 ? 14.128 -4.855 -9.507 1.00 97.62 82 THR A O 1
ATOM 687 N N . TYR A 1 83 ? 14.201 -6.223 -7.734 1.00 97.94 83 TYR A N 1
ATOM 688 C CA . TYR A 1 83 ? 14.387 -5.152 -6.758 1.00 97.94 83 TYR A CA 1
ATOM 689 C C . TYR A 1 83 ? 15.834 -5.113 -6.277 1.00 97.94 83 TYR A C 1
ATOM 691 O O . TYR A 1 83 ? 16.357 -6.121 -5.802 1.00 97.94 83 TYR A O 1
ATOM 699 N N . THR A 1 84 ? 16.473 -3.951 -6.382 1.00 97.06 84 THR A N 1
ATOM 700 C CA . THR A 1 84 ? 17.824 -3.712 -5.863 1.00 97.06 84 THR A CA 1
ATOM 701 C C . THR A 1 84 ? 17.769 -2.635 -4.791 1.00 97.06 84 THR A C 1
ATOM 703 O O . THR A 1 84 ? 17.461 -1.479 -5.088 1.00 97.06 84 THR A O 1
ATOM 706 N N . LYS A 1 85 ? 18.064 -3.016 -3.548 1.00 94.56 85 LYS A N 1
ATOM 707 C CA . LYS A 1 85 ? 18.097 -2.108 -2.398 1.00 94.56 85 LYS A CA 1
ATOM 708 C C . LYS A 1 85 ? 19.312 -1.181 -2.466 1.00 94.56 85 LYS A C 1
ATOM 710 O O . LYS A 1 85 ? 20.403 -1.623 -2.821 1.00 94.56 85 LYS A O 1
ATOM 715 N N . GLU A 1 86 ? 19.126 0.083 -2.103 1.00 90.06 86 GLU A N 1
ATOM 716 C CA . GLU A 1 86 ? 20.224 1.041 -1.972 1.00 90.06 86 GLU A CA 1
ATOM 717 C C . GLU A 1 86 ? 20.919 0.873 -0.611 1.00 90.06 86 GLU A C 1
ATOM 719 O O . GLU A 1 86 ? 20.276 0.772 0.437 1.00 90.06 86 GLU A O 1
ATOM 724 N N . SER A 1 87 ? 22.252 0.805 -0.619 1.00 86.69 87 SER A N 1
ATOM 725 C CA . SER A 1 87 ? 23.045 0.568 0.590 1.00 86.69 87 SER A CA 1
ATOM 726 C C . SER A 1 87 ? 22.825 1.662 1.635 1.00 86.69 87 SER A C 1
ATOM 728 O O . SER A 1 87 ? 22.993 2.845 1.354 1.00 86.69 87 SER A O 1
ATOM 730 N N . GLY A 1 88 ? 22.496 1.254 2.863 1.00 85.38 88 GLY A N 1
ATOM 731 C CA . GLY A 1 88 ? 22.318 2.168 3.995 1.00 85.38 88 GLY A CA 1
ATOM 732 C C . GLY A 1 88 ? 20.965 2.886 4.054 1.00 85.38 88 GLY A C 1
ATOM 733 O O . GLY A 1 88 ? 20.770 3.693 4.959 1.00 85.38 88 GLY A O 1
ATOM 734 N N . VAL A 1 89 ? 20.020 2.590 3.150 1.00 90.06 89 VAL A N 1
ATOM 735 C CA . VAL A 1 89 ? 18.691 3.231 3.118 1.00 90.06 89 VAL A CA 1
ATOM 736 C C . VAL A 1 89 ? 17.579 2.180 2.944 1.00 90.06 89 VAL A C 1
ATOM 738 O O . VAL A 1 89 ? 17.807 1.083 2.439 1.00 90.06 89 VAL A O 1
ATOM 741 N N . GLN A 1 90 ? 16.353 2.489 3.381 1.00 92.44 90 GLN A N 1
ATOM 742 C CA . GLN A 1 90 ? 15.165 1.623 3.228 1.00 92.44 90 GLN A CA 1
ATOM 743 C C . GLN A 1 90 ? 14.413 1.850 1.901 1.00 92.44 90 GLN A C 1
ATOM 745 O O . GLN A 1 90 ? 13.194 1.691 1.823 1.00 92.44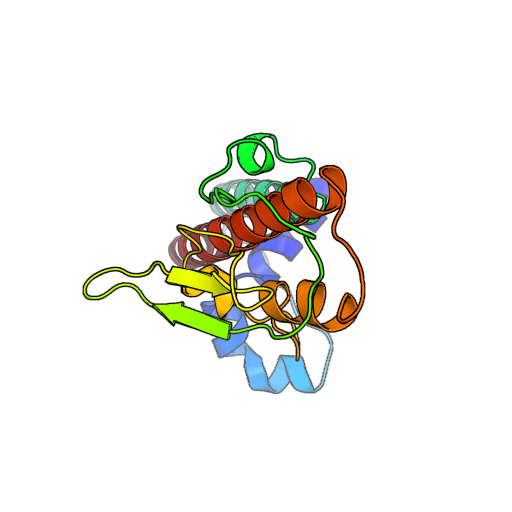 90 GLN A O 1
ATOM 750 N N . ILE A 1 91 ? 15.139 2.235 0.851 1.00 96.19 91 ILE A N 1
ATOM 751 C CA . ILE A 1 91 ? 14.609 2.432 -0.501 1.00 96.19 91 ILE A CA 1
ATOM 752 C C . ILE A 1 91 ? 15.432 1.633 -1.512 1.00 96.19 91 ILE A C 1
ATOM 754 O O . ILE A 1 91 ? 16.549 1.194 -1.226 1.00 96.19 91 ILE A O 1
ATOM 758 N N . GLY A 1 92 ? 14.881 1.437 -2.702 1.00 97.12 92 GLY A N 1
ATOM 759 C CA . GLY A 1 92 ? 15.554 0.734 -3.780 1.00 97.12 92 GLY A CA 1
ATOM 760 C C . GLY A 1 92 ? 15.001 1.066 -5.156 1.00 97.12 92 GLY A C 1
ATOM 761 O O . GLY A 1 92 ? 14.157 1.952 -5.332 1.00 97.12 92 GLY A O 1
ATOM 762 N N . LYS A 1 93 ? 15.501 0.318 -6.137 1.00 98.19 93 LYS A N 1
ATOM 763 C CA . LYS A 1 93 ? 15.082 0.379 -7.537 1.00 98.19 93 LYS A CA 1
ATOM 764 C C . LYS A 1 93 ? 14.317 -0.884 -7.901 1.00 98.19 93 LYS A C 1
ATOM 766 O O . LYS A 1 93 ? 14.807 -1.984 -7.650 1.00 98.19 93 LYS A O 1
ATOM 771 N N . VAL A 1 94 ? 13.145 -0.726 -8.508 1.00 98.50 94 VAL A N 1
ATOM 772 C CA . VAL A 1 94 ? 12.384 -1.815 -9.132 1.00 98.50 94 VAL A CA 1
ATOM 773 C C . VAL A 1 94 ? 12.642 -1.764 -10.630 1.00 98.50 94 VAL A C 1
ATOM 775 O O . VAL A 1 94 ? 12.051 -0.956 -11.341 1.00 98.50 94 VAL A O 1
ATOM 778 N N . TRP A 1 95 ? 13.540 -2.617 -11.098 1.00 98.56 95 TRP A N 1
ATOM 779 C CA . TRP A 1 95 ? 13.827 -2.807 -12.514 1.00 98.56 95 TRP A CA 1
ATOM 780 C C . TRP A 1 95 ? 12.661 -3.518 -13.185 1.00 98.56 95 TRP A C 1
ATOM 782 O O . TRP A 1 95 ? 12.158 -4.495 -12.628 1.00 98.56 95 TRP A O 1
ATOM 792 N N . ILE A 1 96 ? 12.245 -3.035 -14.356 1.00 98.44 96 ILE A N 1
ATOM 793 C CA . ILE A 1 96 ? 11.249 -3.712 -15.204 1.00 98.44 96 ILE A CA 1
ATOM 794 C C . ILE A 1 96 ? 11.904 -4.450 -16.379 1.00 98.44 96 ILE A C 1
ATOM 796 O O . ILE A 1 96 ? 11.356 -5.440 -16.859 1.00 98.44 96 ILE A O 1
ATOM 800 N N . ASN A 1 97 ? 13.097 -4.015 -16.783 1.00 98.00 97 ASN A N 1
ATOM 801 C CA . ASN A 1 97 ? 13.975 -4.634 -17.774 1.00 98.00 97 ASN A CA 1
ATOM 802 C C . ASN A 1 97 ? 15.444 -4.279 -17.432 1.00 98.00 97 ASN A C 1
ATOM 804 O O . ASN A 1 97 ? 15.726 -3.856 -16.307 1.00 98.00 97 ASN A O 1
ATOM 808 N N . SER A 1 98 ? 16.395 -4.491 -18.347 1.00 97.12 98 SER A N 1
ATOM 809 C CA . SER A 1 98 ? 17.822 -4.214 -18.100 1.00 97.12 98 SER A CA 1
ATOM 810 C C . SER A 1 98 ? 18.189 -2.728 -18.016 1.00 97.12 98 SER A C 1
ATOM 812 O O . SER A 1 98 ? 19.277 -2.411 -17.538 1.00 97.12 98 SER A O 1
ATOM 814 N N . GLU A 1 99 ? 17.318 -1.828 -18.473 1.00 97.00 99 GLU A N 1
ATOM 815 C CA . GLU A 1 99 ? 17.628 -0.404 -18.653 1.00 97.00 99 GLU A CA 1
ATOM 816 C C . GLU A 1 99 ? 16.762 0.499 -17.766 1.00 97.00 99 GLU A C 1
ATOM 818 O O . GLU A 1 99 ? 17.251 1.471 -17.188 1.00 97.00 99 GLU A O 1
ATOM 823 N N . GLN A 1 100 ? 15.482 0.161 -17.613 1.00 98.38 100 GLN A N 1
ATOM 824 C CA . GLN A 1 100 ? 14.468 1.009 -16.999 1.00 98.38 100 GLN A CA 1
ATOM 825 C C . GLN A 1 100 ? 14.026 0.488 -15.631 1.00 98.38 100 GLN A C 1
ATOM 827 O O . GLN A 1 100 ? 13.841 -0.715 -15.403 1.00 98.38 100 GLN A O 1
ATOM 832 N N . TYR A 1 101 ? 13.818 1.424 -14.704 1.00 98.56 101 TYR A N 1
ATOM 833 C CA . TYR A 1 101 ? 13.437 1.123 -13.331 1.00 98.56 101 TYR A CA 1
ATOM 834 C C . TYR A 1 101 ? 12.599 2.231 -12.691 1.00 98.56 101 TYR A C 1
ATOM 836 O O . TYR A 1 101 ? 12.766 3.416 -12.978 1.00 98.56 101 TYR A O 1
ATOM 844 N N . PHE A 1 102 ? 11.766 1.840 -11.727 1.00 98.56 102 PHE A N 1
ATOM 845 C CA . PHE A 1 102 ? 11.191 2.760 -10.751 1.00 98.56 102 PHE A CA 1
ATOM 846 C C . PHE A 1 102 ? 12.187 2.982 -9.611 1.00 98.56 102 PHE A C 1
ATOM 848 O O . PHE A 1 102 ? 12.600 2.029 -8.950 1.00 98.56 102 PHE A O 1
ATOM 855 N N . GLY A 1 103 ? 12.610 4.223 -9.393 1.00 98.00 103 GLY A N 1
ATOM 856 C CA . GLY A 1 103 ? 13.537 4.619 -8.334 1.00 98.00 103 GLY A CA 1
ATOM 857 C C . GLY A 1 103 ? 12.831 5.061 -7.055 1.00 98.00 103 GLY A C 1
ATOM 858 O O . GLY A 1 103 ? 11.637 5.370 -7.067 1.00 98.00 103 GLY A O 1
ATOM 859 N N . LYS A 1 104 ? 13.595 5.129 -5.956 1.00 97.44 104 LYS A N 1
ATOM 860 C CA . LYS A 1 104 ? 13.133 5.563 -4.623 1.00 97.44 104 LYS A CA 1
ATOM 861 C C . LYS A 1 104 ? 11.925 4.773 -4.099 1.00 97.44 104 LYS A C 1
ATOM 863 O O . LYS A 1 104 ? 11.107 5.309 -3.359 1.00 97.44 104 LYS A O 1
ATOM 868 N N . VAL A 1 105 ? 11.796 3.503 -4.481 1.00 98.38 105 VAL A N 1
ATOM 869 C CA . VAL A 1 105 ? 10.693 2.645 -4.031 1.00 98.38 105 VAL A CA 1
ATOM 870 C C . VAL A 1 105 ? 10.981 2.192 -2.598 1.00 98.38 105 VAL A C 1
ATOM 872 O O . VAL A 1 105 ? 12.017 1.557 -2.387 1.00 98.38 105 VAL A O 1
ATOM 875 N N . PRO A 1 106 ? 10.114 2.483 -1.610 1.00 98.06 106 PRO A N 1
ATOM 876 C CA . PRO A 1 106 ? 10.320 2.023 -0.242 1.00 98.06 106 PRO A CA 1
ATOM 877 C C . PRO A 1 106 ? 10.253 0.500 -0.133 1.00 98.06 106 PRO A C 1
ATOM 879 O O . PRO A 1 106 ? 9.348 -0.141 -0.673 1.00 98.06 106 PRO A O 1
ATOM 882 N N . GLU A 1 107 ? 11.171 -0.080 0.638 1.00 96.94 107 GLU A N 1
ATOM 883 C CA . GLU A 1 107 ? 11.217 -1.527 0.875 1.00 96.94 107 GLU A CA 1
ATOM 884 C C . GLU A 1 107 ? 9.932 -2.035 1.543 1.00 96.94 107 GLU A C 1
ATOM 886 O O . GLU A 1 107 ? 9.447 -3.115 1.208 1.00 96.94 107 GLU A O 1
ATOM 891 N N . ALA A 1 108 ? 9.349 -1.229 2.437 1.00 96.56 108 ALA A N 1
ATOM 892 C CA . ALA A 1 108 ? 8.077 -1.531 3.083 1.00 96.56 108 ALA A CA 1
ATOM 893 C C . ALA A 1 108 ? 6.947 -1.724 2.060 1.00 96.56 108 ALA A C 1
ATOM 895 O O . ALA A 1 108 ? 6.225 -2.707 2.152 1.00 96.56 108 ALA A O 1
ATOM 896 N N . ALA A 1 109 ? 6.842 -0.854 1.046 1.00 98.12 109 ALA A N 1
ATOM 897 C CA . ALA A 1 109 ? 5.831 -0.977 -0.008 1.00 98.12 109 ALA A CA 1
ATOM 898 C C . ALA A 1 109 ? 6.108 -2.162 -0.943 1.00 98.12 109 ALA A C 1
ATOM 900 O O . ALA A 1 109 ? 5.190 -2.898 -1.298 1.00 98.12 109 ALA A O 1
ATOM 901 N N . TRP A 1 110 ? 7.375 -2.383 -1.313 1.00 98.12 110 TRP A N 1
ATOM 902 C CA . TRP A 1 110 ? 7.769 -3.514 -2.161 1.00 98.12 110 TRP A CA 1
ATOM 903 C C . TRP A 1 110 ? 7.455 -4.874 -1.523 1.00 98.12 110 TRP A C 1
ATOM 905 O O . TRP A 1 110 ? 7.045 -5.815 -2.212 1.00 98.12 110 TRP A O 1
ATOM 915 N N . ASN A 1 111 ? 7.645 -4.969 -0.205 1.00 97.44 111 ASN A N 1
ATOM 916 C CA . ASN A 1 111 ? 7.443 -6.195 0.555 1.00 97.44 111 ASN A CA 1
ATOM 917 C C . ASN A 1 111 ? 6.053 -6.316 1.194 1.00 97.44 111 ASN A C 1
ATOM 919 O O . ASN A 1 111 ? 5.769 -7.357 1.788 1.00 97.44 111 ASN A O 1
ATOM 923 N N . PHE A 1 112 ? 5.196 -5.302 1.064 1.00 97.56 112 PHE A N 1
ATOM 924 C CA . PHE A 1 112 ? 3.886 -5.257 1.708 1.00 97.56 112 PHE A CA 1
ATOM 925 C C . PHE A 1 112 ? 2.975 -6.390 1.222 1.00 97.56 112 PHE A C 1
ATOM 927 O O . PHE A 1 112 ? 2.823 -6.585 0.015 1.00 97.56 112 PHE A O 1
ATOM 934 N N . TYR A 1 113 ? 2.333 -7.106 2.147 1.00 96.25 113 TYR A N 1
ATOM 935 C CA . TYR A 1 113 ? 1.400 -8.191 1.834 1.00 96.25 113 TYR A CA 1
ATOM 936 C C . TYR A 1 113 ? -0.057 -7.766 2.028 1.00 96.25 113 TYR A C 1
ATOM 938 O O . TYR A 1 113 ? -0.430 -7.227 3.069 1.00 96.25 113 TYR A O 1
ATOM 946 N N . ILE A 1 114 ? -0.897 -8.100 1.048 1.00 92.94 114 ILE A N 1
ATOM 947 C CA . ILE A 1 114 ? -2.357 -8.106 1.170 1.00 92.94 114 ILE A CA 1
ATOM 948 C C . ILE A 1 114 ? -2.830 -9.520 0.833 1.00 92.94 114 ILE A C 1
ATOM 950 O O . ILE A 1 114 ? -2.713 -9.984 -0.305 1.00 92.94 114 ILE A O 1
ATOM 954 N N . GLY A 1 115 ? -3.323 -10.234 1.847 1.00 87.88 115 GLY A N 1
ATOM 955 C CA . GLY A 1 115 ? -3.579 -11.668 1.735 1.00 87.88 115 GLY A CA 1
ATOM 956 C C . GLY A 1 115 ? -2.304 -12.424 1.345 1.00 87.88 115 GLY A C 1
ATOM 957 O O . GLY A 1 115 ? -1.255 -12.240 1.956 1.00 87.88 115 GLY A O 1
ATOM 958 N N . GLY A 1 116 ? -2.387 -13.261 0.309 1.00 91.19 116 GLY A N 1
ATOM 959 C CA . GLY A 1 116 ? -1.255 -14.051 -0.192 1.00 91.19 116 GLY A CA 1
ATOM 960 C C . GLY A 1 116 ? -0.358 -13.341 -1.212 1.00 91.19 116 GLY A C 1
ATOM 961 O O . GLY A 1 116 ? 0.543 -13.975 -1.757 1.00 91.19 116 GLY A O 1
ATOM 962 N N . TYR A 1 117 ? -0.601 -12.062 -1.516 1.00 95.25 117 TYR A N 1
ATOM 963 C CA . TYR A 1 117 ? 0.084 -11.358 -2.602 1.00 95.25 117 TYR A CA 1
ATOM 964 C C . TYR A 1 117 ? 0.804 -10.103 -2.120 1.00 95.25 117 TYR A C 1
ATOM 966 O O . TYR A 1 117 ? 0.371 -9.443 -1.180 1.00 95.25 117 TYR A O 1
ATOM 974 N N . GLN A 1 118 ? 1.869 -9.744 -2.837 1.00 98.12 118 GLN A N 1
ATOM 975 C CA . GLN A 1 118 ? 2.558 -8.464 -2.693 1.00 98.12 118 GLN A CA 1
ATOM 976 C C . GLN A 1 118 ? 2.117 -7.549 -3.840 1.00 98.12 118 GLN A C 1
ATOM 978 O O . GLN A 1 118 ? 2.550 -7.786 -4.974 1.00 98.12 118 GLN A O 1
ATOM 983 N N . PRO A 1 119 ? 1.236 -6.556 -3.607 1.00 97.88 119 PRO A N 1
ATOM 984 C CA . PRO A 1 119 ? 0.576 -5.825 -4.690 1.00 97.88 119 PRO A CA 1
ATOM 985 C C . PRO A 1 119 ? 1.555 -5.132 -5.643 1.00 97.88 119 PRO A C 1
ATOM 987 O O . PRO A 1 119 ? 1.413 -5.278 -6.856 1.00 97.88 119 PRO A O 1
ATOM 990 N N . ALA A 1 120 ? 2.599 -4.486 -5.108 1.00 98.12 120 ALA A N 1
ATOM 991 C CA . ALA A 1 120 ? 3.654 -3.857 -5.908 1.00 98.12 120 ALA A CA 1
ATOM 992 C C . ALA A 1 120 ? 4.323 -4.857 -6.870 1.00 98.12 120 ALA A C 1
ATOM 994 O O . ALA A 1 120 ? 4.503 -4.589 -8.054 1.00 98.12 120 ALA A O 1
ATOM 995 N N . GLN A 1 121 ? 4.625 -6.067 -6.398 1.00 98.44 121 GLN A N 1
ATOM 996 C CA . GLN A 1 121 ? 5.237 -7.082 -7.253 1.00 98.44 121 GLN A CA 1
ATOM 997 C C . GLN A 1 121 ? 4.243 -7.675 -8.248 1.00 98.44 121 GLN A C 1
ATOM 999 O O . GLN A 1 121 ? 4.574 -7.884 -9.415 1.00 98.44 121 GLN A O 1
ATOM 1004 N N . LYS A 1 122 ? 3.038 -8.004 -7.774 1.00 97.94 122 LYS A N 1
ATOM 1005 C CA . LYS A 1 122 ? 2.016 -8.679 -8.572 1.00 97.94 122 LYS A CA 1
ATOM 1006 C C . LYS A 1 122 ? 1.578 -7.816 -9.752 1.00 97.94 122 LYS A C 1
ATOM 1008 O O . LYS A 1 122 ? 1.499 -8.331 -10.861 1.00 97.94 122 LYS A O 1
ATOM 1013 N N . TRP A 1 123 ? 1.377 -6.517 -9.533 1.00 98.38 123 TRP A N 1
ATOM 1014 C CA . TRP A 1 123 ? 0.924 -5.595 -10.573 1.00 98.38 123 TRP A CA 1
ATOM 1015 C C . TRP A 1 123 ? 1.864 -5.561 -11.786 1.00 98.38 123 TRP A C 1
ATOM 1017 O O . TRP A 1 123 ? 1.392 -5.578 -12.925 1.00 98.38 123 TRP A O 1
ATOM 1027 N N . LEU A 1 124 ? 3.183 -5.573 -11.544 1.00 98.38 124 LEU A N 1
ATOM 1028 C CA . LEU A 1 124 ? 4.192 -5.661 -12.602 1.00 98.38 124 LEU A CA 1
ATOM 1029 C C . LEU A 1 124 ? 4.263 -7.069 -13.204 1.00 98.38 124 LEU A C 1
ATOM 1031 O O . LEU A 1 124 ? 4.335 -7.205 -14.422 1.00 98.38 124 LEU A O 1
ATOM 1035 N N . LYS A 1 125 ? 4.221 -8.129 -12.380 1.00 97.69 125 LYS A N 1
ATOM 1036 C CA . LYS A 1 125 ? 4.283 -9.526 -12.861 1.00 97.69 125 LYS A CA 1
ATOM 1037 C C . LYS A 1 125 ? 3.150 -9.838 -13.839 1.00 97.69 125 LYS A C 1
ATOM 1039 O O . LYS A 1 125 ? 3.398 -10.458 -14.868 1.00 97.69 125 LYS A O 1
ATOM 1044 N N . ASP A 1 126 ? 1.946 -9.348 -13.556 1.00 97.94 126 ASP A N 1
ATOM 1045 C CA . ASP A 1 126 ? 0.764 -9.520 -14.407 1.00 97.94 126 ASP A CA 1
ATOM 1046 C C . ASP A 1 126 ? 0.859 -8.737 -15.739 1.00 97.94 126 ASP A C 1
ATOM 1048 O O . ASP A 1 126 ? 0.055 -8.949 -16.649 1.00 97.94 126 ASP A O 1
ATOM 1052 N N . ARG A 1 127 ? 1.848 -7.841 -15.874 1.00 98.19 127 ARG A N 1
ATOM 1053 C CA . ARG A 1 127 ? 2.124 -7.030 -17.072 1.00 98.19 127 ARG A CA 1
ATOM 1054 C C . ARG A 1 127 ? 3.384 -7.450 -17.824 1.00 98.19 127 ARG A C 1
ATOM 1056 O O . ARG A 1 127 ? 3.787 -6.755 -18.749 1.00 98.19 127 ARG A O 1
ATOM 1063 N N . LYS A 1 128 ? 3.996 -8.582 -17.476 1.00 98.06 128 LYS A N 1
ATOM 1064 C CA . LYS A 1 128 ? 5.155 -9.101 -18.209 1.00 98.06 128 LYS A CA 1
ATOM 1065 C C . LYS A 1 128 ? 4.832 -9.288 -19.706 1.00 98.06 128 LYS A C 1
ATOM 1067 O O . LYS A 1 128 ? 3.802 -9.870 -20.041 1.00 98.06 128 LYS A O 1
ATOM 1072 N N . GLY A 1 129 ? 5.718 -8.807 -20.578 1.00 97.69 129 GLY A N 1
ATOM 1073 C CA . GLY A 1 129 ? 5.568 -8.772 -22.038 1.00 97.69 129 GLY A CA 1
ATOM 1074 C C . GLY A 1 129 ? 4.684 -7.633 -22.557 1.00 97.69 129 GLY A C 1
ATOM 1075 O O . GLY A 1 129 ? 4.242 -7.677 -23.701 1.00 97.69 129 GLY A O 1
ATOM 1076 N N . ARG A 1 130 ? 4.348 -6.649 -21.713 1.00 98.06 130 ARG A N 1
ATOM 1077 C CA . ARG A 1 130 ? 3.570 -5.465 -22.102 1.00 98.06 130 ARG A CA 1
ATOM 1078 C C . ARG A 1 130 ? 4.418 -4.209 -21.978 1.00 98.06 130 ARG A C 1
ATOM 1080 O O . ARG A 1 130 ? 5.229 -4.097 -21.060 1.00 98.06 130 ARG A O 1
ATOM 1087 N N . VAL A 1 131 ? 4.153 -3.254 -22.861 1.00 98.50 131 VAL A N 1
ATOM 1088 C CA . VAL A 1 131 ? 4.668 -1.884 -22.789 1.00 98.50 131 VAL A CA 1
ATOM 1089 C C . VAL A 1 131 ? 3.791 -1.073 -21.838 1.00 98.50 131 VAL A C 1
ATOM 1091 O O . VAL A 1 131 ? 2.574 -1.032 -22.014 1.00 98.50 131 VAL A O 1
ATOM 1094 N N . LEU A 1 132 ? 4.397 -0.450 -20.826 1.00 98.50 132 LEU A N 1
ATOM 1095 C CA . LEU A 1 132 ? 3.697 0.444 -19.906 1.00 98.50 132 LEU A CA 1
ATOM 1096 C C . LEU A 1 132 ? 3.443 1.798 -20.571 1.00 98.50 132 LEU A C 1
ATOM 1098 O O . LEU A 1 132 ? 4.364 2.432 -21.087 1.00 98.50 132 LEU A O 1
ATOM 1102 N N . THR A 1 133 ? 2.197 2.257 -20.515 1.00 98.38 133 THR A N 1
ATOM 1103 C CA . THR A 1 133 ? 1.836 3.634 -20.869 1.00 98.38 133 THR A CA 1
ATOM 1104 C C . THR A 1 133 ? 2.239 4.618 -19.764 1.00 98.38 133 THR A C 1
ATOM 1106 O O . THR A 1 133 ? 2.556 4.220 -18.642 1.00 98.38 133 THR A O 1
ATOM 1109 N N . ASN A 1 134 ? 2.171 5.923 -20.038 1.00 97.31 134 ASN A N 1
ATOM 1110 C CA . ASN A 1 134 ? 2.349 6.936 -18.989 1.00 97.31 134 ASN A CA 1
ATOM 1111 C C . ASN A 1 134 ? 1.320 6.768 -17.859 1.00 97.31 134 ASN A C 1
ATOM 1113 O O . ASN A 1 134 ? 1.676 6.874 -16.689 1.00 97.31 134 ASN A O 1
ATOM 1117 N N . GLU A 1 135 ? 0.073 6.425 -18.194 1.00 98.06 135 GLU A N 1
ATOM 1118 C CA . GLU A 1 135 ? -0.975 6.156 -17.205 1.00 98.06 135 GLU A CA 1
ATOM 1119 C C . GLU A 1 135 ? -0.646 4.928 -16.346 1.00 98.06 135 GLU A C 1
ATOM 1121 O O . GLU A 1 135 ? -0.843 4.957 -15.134 1.00 98.06 135 GLU A O 1
ATOM 1126 N N . ASP A 1 136 ? -0.094 3.865 -16.941 1.00 98.44 136 ASP A N 1
ATOM 1127 C CA . ASP A 1 136 ? 0.381 2.686 -16.209 1.00 98.44 136 ASP A CA 1
ATOM 1128 C C . ASP A 1 136 ? 1.519 3.038 -15.242 1.00 98.44 136 ASP A C 1
ATOM 1130 O O . ASP A 1 136 ? 1.513 2.596 -14.090 1.00 98.44 136 ASP A O 1
ATOM 1134 N N . ILE A 1 137 ? 2.491 3.833 -15.699 1.00 98.44 137 ILE A N 1
ATOM 1135 C CA . ILE A 1 137 ? 3.624 4.293 -14.887 1.00 98.44 137 ILE A CA 1
ATOM 1136 C C . ILE A 1 137 ? 3.099 5.099 -13.697 1.00 98.44 137 ILE A C 1
ATOM 1138 O O . ILE A 1 137 ? 3.379 4.738 -12.553 1.00 98.44 137 ILE A O 1
ATOM 1142 N N . GLU A 1 138 ? 2.277 6.122 -13.940 1.00 98.31 138 GLU A N 1
ATOM 1143 C CA . GLU A 1 138 ? 1.673 6.937 -12.883 1.00 98.31 138 GLU A CA 1
ATOM 1144 C C . GLU A 1 138 ? 0.835 6.092 -11.919 1.00 98.31 138 GLU A C 1
ATOM 1146 O O . GLU A 1 138 ? 0.944 6.233 -10.699 1.00 98.31 138 GLU A O 1
ATOM 1151 N N . HIS A 1 139 ? 0.020 5.175 -12.441 1.00 98.50 139 HIS A N 1
ATOM 1152 C CA . HIS A 1 139 ? -0.805 4.287 -11.629 1.00 98.50 139 HIS A CA 1
ATOM 1153 C C . HIS A 1 139 ? 0.051 3.398 -10.721 1.00 98.50 139 HIS A C 1
ATOM 1155 O O . HIS A 1 139 ? -0.250 3.247 -9.536 1.00 98.50 139 HIS A O 1
ATOM 1161 N N . TYR A 1 140 ? 1.154 2.849 -11.231 1.00 98.56 140 TYR A N 1
ATOM 1162 C CA . TYR A 1 140 ? 2.079 2.080 -10.408 1.00 98.56 140 TYR A CA 1
ATOM 1163 C C . TYR A 1 140 ? 2.714 2.937 -9.307 1.00 98.56 140 TYR A C 1
ATOM 1165 O O . TYR A 1 140 ? 2.805 2.500 -8.158 1.00 98.56 140 TYR A O 1
ATOM 1173 N N . GLN A 1 141 ? 3.090 4.184 -9.605 1.00 98.62 141 GLN A N 1
ATOM 1174 C CA . GLN A 1 141 ? 3.606 5.109 -8.591 1.00 98.62 141 GLN A CA 1
ATOM 1175 C C . GLN A 1 141 ? 2.564 5.410 -7.501 1.00 98.62 141 GLN A C 1
ATOM 1177 O O . GLN A 1 141 ? 2.915 5.418 -6.317 1.00 98.62 141 GLN A O 1
ATOM 1182 N N . LYS A 1 142 ? 1.284 5.567 -7.872 1.00 98.62 142 LYS A N 1
ATOM 1183 C CA . LYS A 1 142 ? 0.162 5.712 -6.926 1.00 98.62 142 LYS A CA 1
ATOM 1184 C C . LYS A 1 142 ? 0.019 4.493 -6.016 1.00 98.62 142 LYS A C 1
ATOM 1186 O O . LYS A 1 142 ? -0.130 4.664 -4.808 1.00 98.62 142 LYS A O 1
ATOM 1191 N N . ILE A 1 143 ? 0.138 3.277 -6.560 1.00 98.44 143 ILE A N 1
ATOM 1192 C CA . ILE A 1 143 ? 0.124 2.035 -5.766 1.00 98.44 143 ILE A CA 1
ATOM 1193 C C . ILE A 1 143 ? 1.240 2.049 -4.718 1.00 98.44 143 ILE A C 1
ATOM 1195 O O . ILE A 1 143 ? 0.987 1.732 -3.558 1.00 98.44 143 ILE A O 1
ATOM 1199 N N . ILE A 1 144 ? 2.466 2.430 -5.094 1.00 98.62 144 ILE A N 1
ATOM 1200 C CA . ILE A 1 144 ? 3.586 2.473 -4.142 1.00 98.62 144 ILE A CA 1
ATOM 1201 C C . ILE A 1 144 ? 3.289 3.423 -2.977 1.00 98.62 144 ILE A C 1
ATOM 1203 O O . ILE A 1 144 ? 3.520 3.056 -1.827 1.00 98.62 144 ILE A O 1
ATOM 1207 N N . ILE A 1 145 ? 2.730 4.602 -3.255 1.00 98.38 145 ILE A N 1
ATOM 1208 C CA . ILE A 1 145 ? 2.367 5.576 -2.214 1.00 98.38 145 ILE A CA 1
ATOM 1209 C C . ILE A 1 145 ? 1.254 5.033 -1.327 1.00 98.38 145 ILE A C 1
ATOM 1211 O O . ILE A 1 145 ? 1.376 5.107 -0.108 1.00 98.38 145 ILE A O 1
ATOM 1215 N N . ALA A 1 146 ? 0.208 4.448 -1.917 1.00 98.56 146 ALA A N 1
ATOM 1216 C CA . ALA A 1 146 ? -0.884 3.852 -1.159 1.00 98.56 146 ALA A CA 1
ATOM 1217 C C . ALA A 1 146 ? -0.364 2.790 -0.181 1.00 98.56 146 ALA A C 1
ATOM 1219 O O . ALA A 1 146 ? -0.720 2.817 0.993 1.00 98.56 146 ALA A O 1
ATOM 1220 N N . LEU A 1 147 ? 0.548 1.915 -0.616 1.00 98.44 147 LEU A N 1
ATOM 1221 C CA . LEU A 1 147 ? 1.156 0.895 0.245 1.00 98.44 147 LEU A CA 1
ATOM 1222 C C . LEU A 1 147 ? 2.058 1.498 1.334 1.00 98.44 147 LEU A C 1
ATOM 1224 O O . LEU A 1 147 ? 2.018 1.049 2.478 1.00 98.44 147 LEU A O 1
ATOM 1228 N N . SER A 1 148 ? 2.855 2.519 1.005 1.00 98.00 148 SER A N 1
ATOM 1229 C CA . SER A 1 148 ? 3.693 3.221 1.986 1.00 98.00 148 SER A CA 1
ATOM 1230 C C . SER A 1 148 ? 2.868 3.929 3.061 1.00 98.00 148 SER A C 1
ATOM 1232 O O . SER A 1 148 ? 3.165 3.805 4.248 1.00 98.00 148 SER A O 1
ATOM 1234 N N . GLU A 1 149 ? 1.812 4.636 2.665 1.00 98.31 149 GLU A N 1
ATOM 1235 C CA . GLU A 1 149 ? 0.927 5.325 3.603 1.00 98.31 149 GLU A CA 1
ATOM 1236 C C . GLU A 1 149 ? 0.074 4.347 4.409 1.00 98.31 149 GLU A C 1
ATOM 1238 O O . GLU A 1 149 ? -0.163 4.579 5.592 1.00 98.31 149 GLU A O 1
ATOM 1243 N N . THR A 1 150 ? -0.310 3.215 3.818 1.00 98.38 150 THR A N 1
ATOM 1244 C CA . THR A 1 150 ? -0.992 2.135 4.539 1.00 98.38 150 THR A CA 1
ATOM 1245 C C . THR A 1 150 ? -0.125 1.609 5.677 1.00 98.38 150 THR A C 1
ATOM 1247 O O . THR A 1 150 ? -0.588 1.557 6.812 1.00 98.38 150 THR A O 1
ATOM 1250 N N . ASP A 1 151 ? 1.150 1.292 5.420 1.00 97.50 151 ASP A N 1
ATOM 1251 C CA . ASP A 1 151 ? 2.092 0.866 6.467 1.00 97.50 151 ASP A CA 1
ATOM 1252 C C . ASP A 1 151 ? 2.228 1.914 7.588 1.00 97.50 151 ASP A C 1
ATOM 1254 O O . ASP A 1 151 ? 2.202 1.570 8.773 1.00 97.50 151 ASP A O 1
ATOM 1258 N N . ARG A 1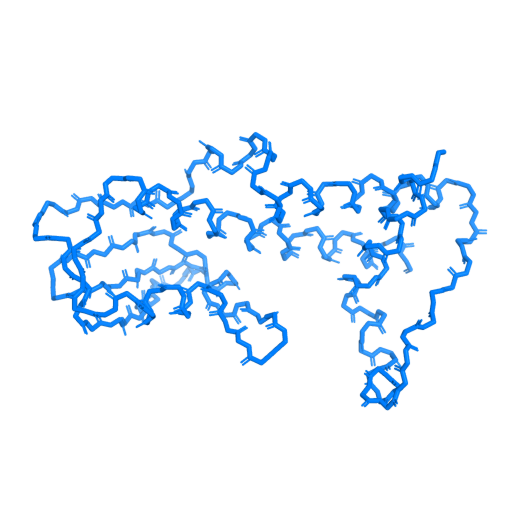 152 ? 2.306 3.204 7.233 1.00 97.75 152 ARG A N 1
ATOM 1259 C CA . ARG A 1 152 ? 2.338 4.302 8.210 1.00 97.75 152 ARG A CA 1
ATOM 1260 C C . ARG A 1 152 ? 1.063 4.345 9.054 1.00 97.75 152 ARG A C 1
ATOM 1262 O O . ARG A 1 152 ? 1.155 4.395 10.278 1.00 97.75 152 ARG A O 1
ATOM 1269 N N . ILE A 1 153 ? -0.114 4.329 8.429 1.00 98.44 153 ILE A N 1
ATOM 1270 C CA . ILE A 1 153 ? -1.399 4.442 9.133 1.00 98.44 153 ILE A CA 1
ATOM 1271 C C . ILE A 1 153 ? -1.653 3.220 10.017 1.00 98.44 153 ILE A C 1
ATOM 1273 O O . ILE A 1 153 ? -2.092 3.382 11.152 1.00 98.44 153 ILE A O 1
ATOM 1277 N N . MET A 1 154 ? -1.304 2.015 9.563 1.00 98.06 154 MET A N 1
ATOM 1278 C CA . MET A 1 154 ? -1.389 0.796 10.375 1.00 98.06 154 MET A CA 1
ATOM 1279 C C . MET A 1 154 ? -0.615 0.928 11.695 1.00 98.06 154 MET A C 1
ATOM 1281 O O . MET A 1 154 ? -1.116 0.538 12.748 1.00 98.06 154 MET A O 1
ATOM 1285 N N . LYS A 1 155 ? 0.570 1.549 11.664 1.00 97.38 155 LYS A N 1
ATOM 1286 C CA . LYS A 1 155 ? 1.362 1.841 12.871 1.00 97.38 155 LYS A CA 1
ATOM 1287 C C . LYS A 1 155 ? 0.728 2.913 13.758 1.00 97.38 155 LYS A C 1
ATOM 1289 O O . LYS A 1 155 ? 0.914 2.870 14.969 1.00 97.38 155 LYS A O 1
ATOM 1294 N N . GLU A 1 156 ? 0.009 3.880 13.190 1.00 98.12 156 GLU A N 1
ATOM 1295 C CA . GLU A 1 156 ? -0.721 4.887 13.973 1.00 98.12 156 GLU A CA 1
ATOM 1296 C C . GLU A 1 156 ? -1.975 4.312 14.638 1.00 98.12 156 GLU A C 1
ATOM 1298 O O . GLU A 1 156 ? -2.274 4.673 15.774 1.00 98.12 156 GLU A O 1
ATOM 1303 N N . ILE A 1 157 ? -2.676 3.389 13.973 1.00 97.88 157 ILE A N 1
ATOM 1304 C CA . ILE A 1 157 ? -3.833 2.682 14.539 1.00 97.88 157 ILE A CA 1
ATOM 1305 C C . ILE A 1 157 ? -3.419 1.927 15.809 1.00 97.88 157 ILE A C 1
ATOM 1307 O O . ILE A 1 157 ? -4.061 2.084 16.846 1.00 97.88 157 ILE A O 1
ATOM 1311 N N . ASP A 1 158 ? -2.301 1.198 15.763 1.00 95.75 158 ASP A N 1
ATOM 1312 C CA . ASP A 1 158 ? -1.780 0.424 16.902 1.00 95.75 158 ASP A CA 1
ATOM 1313 C C . ASP A 1 158 ? -1.367 1.273 18.114 1.00 95.75 158 ASP A C 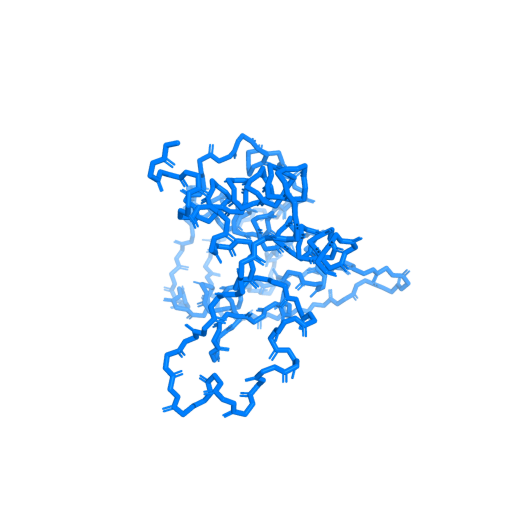1
ATOM 1315 O O . ASP A 1 158 ? -1.239 0.756 19.219 1.00 95.75 158 ASP A O 1
ATOM 1319 N N . LYS A 1 159 ? -1.152 2.582 17.944 1.00 96.38 159 LYS A N 1
ATOM 1320 C CA . LYS A 1 159 ? -0.888 3.490 19.076 1.00 96.38 159 LYS A CA 1
ATOM 1321 C C . LYS A 1 159 ? -2.163 3.900 19.815 1.00 96.38 159 LYS A C 1
ATOM 1323 O O . LYS A 1 159 ? -2.076 4.534 20.867 1.00 96.38 159 LYS A O 1
ATOM 1328 N N . ILE A 1 160 ? -3.329 3.634 19.231 1.00 91.88 160 ILE A N 1
ATOM 1329 C CA . ILE A 1 160 ? -4.638 4.077 19.720 1.00 91.88 160 ILE A CA 1
ATOM 1330 C C . ILE A 1 160 ? -5.452 2.884 20.236 1.00 91.88 160 ILE A C 1
ATOM 1332 O O . ILE A 1 160 ? -6.107 3.006 21.279 1.00 91.88 160 ILE A O 1
ATOM 1336 N N . ASP A 1 161 ? -5.433 1.770 19.497 1.00 75.81 161 ASP A N 1
ATOM 1337 C CA . ASP A 1 161 ? -6.168 0.537 19.821 1.00 75.81 161 ASP A CA 1
ATOM 1338 C C . ASP A 1 161 ? -5.585 -0.233 21.020 1.00 75.81 161 ASP A C 1
ATOM 1340 O O . ASP A 1 161 ? -4.356 -0.225 21.234 1.00 75.81 161 ASP A O 1
#